Protein AF-A0A839N2R2-F1 (afdb_monomer_lite)

Structure (mmCIF, N/CA/C/O backbone):
data_AF-A0A839N2R2-F1
#
_entry.id   AF-A0A839N2R2-F1
#
loop_
_atom_site.group_PDB
_atom_site.id
_atom_site.type_symbol
_atom_site.label_atom_id
_atom_site.label_alt_id
_atom_site.label_comp_id
_atom_site.label_asym_id
_atom_site.label_entity_id
_atom_site.label_seq_id
_atom_site.pdbx_PDB_ins_code
_atom_site.Cartn_x
_atom_site.Cartn_y
_atom_site.Cartn_z
_atom_site.occupancy
_atom_site.B_iso_or_equiv
_atom_site.auth_seq_id
_atom_site.auth_comp_id
_atom_site.auth_asym_id
_atom_site.auth_atom_id
_atom_site.pdbx_PDB_model_num
ATOM 1 N N . MET A 1 1 ? 0.417 -12.398 -17.882 1.00 66.62 1 MET A N 1
ATOM 2 C CA . MET A 1 1 ? 0.982 -11.032 -17.921 1.00 66.62 1 MET A CA 1
ATOM 3 C C . MET A 1 1 ? 0.207 -10.236 -18.958 1.00 66.62 1 MET A C 1
ATOM 5 O O . MET A 1 1 ? -0.033 -10.782 -20.027 1.00 66.62 1 MET A O 1
ATOM 9 N N . LYS A 1 2 ? -0.237 -9.017 -18.638 1.00 75.62 2 LYS A N 1
ATOM 10 C CA . LYS A 1 2 ? -0.915 -8.111 -19.591 1.00 75.62 2 LYS A CA 1
ATOM 11 C C . LYS A 1 2 ? 0.072 -7.041 -20.055 1.00 75.62 2 LYS A C 1
ATOM 13 O O . LYS A 1 2 ? 0.890 -6.647 -19.238 1.00 75.62 2 LYS A O 1
ATOM 18 N N . THR A 1 3 ? 0.005 -6.576 -21.300 1.00 73.62 3 THR A N 1
ATOM 19 C CA . THR A 1 3 ? 0.867 -5.486 -21.795 1.00 73.62 3 THR A CA 1
ATOM 20 C C . THR A 1 3 ? 0.044 -4.217 -21.985 1.00 73.62 3 THR A C 1
ATOM 22 O O . THR A 1 3 ? -1.054 -4.288 -22.533 1.00 73.62 3 THR A O 1
ATOM 25 N N . GLU A 1 4 ? 0.566 -3.071 -21.553 1.00 83.38 4 GLU A N 1
ATOM 26 C CA . GLU A 1 4 ? -0.071 -1.757 -21.695 1.00 83.38 4 GLU A CA 1
ATOM 27 C C . GLU A 1 4 ? 0.866 -0.766 -22.400 1.00 83.38 4 GLU A C 1
ATOM 29 O O . GLU A 1 4 ? 2.086 -0.877 -22.306 1.00 83.38 4 GLU A O 1
ATOM 34 N N . SER A 1 5 ? 0.295 0.204 -23.120 1.00 73.19 5 SER A N 1
ATOM 35 C CA . SER A 1 5 ? 1.037 1.246 -23.850 1.00 73.19 5 SER A CA 1
ATOM 36 C C . SER A 1 5 ? 1.295 2.513 -23.028 1.00 73.19 5 SER A C 1
ATOM 38 O O . SER A 1 5 ? 2.016 3.400 -23.479 1.00 73.19 5 SER A O 1
ATOM 40 N N . THR A 1 6 ? 0.705 2.618 -21.836 1.00 78.75 6 THR A N 1
ATOM 41 C CA . THR A 1 6 ? 0.908 3.747 -20.923 1.00 78.75 6 THR A CA 1
ATOM 42 C C . THR A 1 6 ? 2.362 3.787 -20.467 1.00 78.75 6 THR A C 1
ATOM 44 O O . THR A 1 6 ? 2.867 2.802 -19.933 1.00 78.75 6 THR A O 1
ATOM 47 N N . GLN A 1 7 ? 3.027 4.925 -20.658 1.00 82.56 7 GLN A N 1
ATOM 48 C CA . GLN A 1 7 ? 4.372 5.138 -20.132 1.00 82.56 7 GLN A CA 1
ATOM 49 C C . GLN A 1 7 ? 4.318 5.447 -18.638 1.00 82.56 7 GLN A C 1
ATOM 51 O O . GLN A 1 7 ? 3.524 6.285 -18.206 1.00 82.56 7 GLN A O 1
ATOM 56 N N . ALA A 1 8 ? 5.189 4.794 -17.873 1.00 89.94 8 ALA A N 1
ATOM 57 C CA . ALA A 1 8 ? 5.389 5.086 -16.461 1.00 89.94 8 ALA A CA 1
ATOM 58 C C . ALA A 1 8 ? 6.744 5.742 -16.183 1.00 89.94 8 ALA A C 1
ATOM 60 O O . ALA A 1 8 ? 7.710 5.540 -16.916 1.00 89.94 8 ALA A O 1
ATOM 61 N N . MET A 1 9 ? 6.831 6.486 -15.084 1.00 90.38 9 MET A N 1
ATOM 62 C CA . MET A 1 9 ? 8.106 6.906 -14.505 1.00 90.38 9 MET A CA 1
ATOM 63 C C . MET A 1 9 ? 8.288 6.165 -13.184 1.00 90.38 9 MET A C 1
ATOM 65 O O . MET A 1 9 ? 7.401 6.184 -12.334 1.00 90.38 9 MET A O 1
ATOM 69 N N . CYS A 1 10 ? 9.423 5.497 -13.026 1.00 91.69 10 CYS A N 1
ATOM 70 C CA . CYS A 1 10 ? 9.710 4.631 -11.887 1.00 91.69 10 CYS A CA 1
ATOM 71 C C . CYS A 1 10 ? 11.047 5.037 -11.270 1.00 91.69 10 CYS A C 1
ATOM 73 O O . CYS A 1 10 ? 11.999 5.313 -11.998 1.00 91.69 10 CYS A O 1
ATOM 75 N N . GLY A 1 11 ? 11.153 5.027 -9.944 1.00 81.75 11 GLY A N 1
ATOM 76 C CA . GLY A 1 11 ? 12.434 5.327 -9.302 1.00 81.75 11 GLY A CA 1
ATOM 77 C C . GLY A 1 11 ? 12.403 5.370 -7.785 1.00 81.75 11 GLY A C 1
ATOM 78 O O . GLY A 1 11 ? 13.408 5.023 -7.168 1.00 81.75 11 GLY A O 1
ATOM 79 N N . ASP A 1 12 ? 11.257 5.712 -7.200 1.00 92.06 12 ASP A N 1
ATOM 80 C CA . ASP A 1 12 ? 11.103 5.782 -5.750 1.00 92.06 12 ASP A CA 1
ATOM 81 C C . ASP A 1 12 ? 10.780 4.413 -5.148 1.00 92.06 12 ASP A C 1
ATOM 83 O O . ASP A 1 12 ? 10.121 3.575 -5.774 1.00 92.06 12 ASP A O 1
ATOM 87 N N . GLY A 1 13 ? 11.240 4.196 -3.914 1.00 95.69 13 GLY A N 1
ATOM 88 C CA . GLY A 1 13 ? 10.941 2.996 -3.135 1.00 95.69 13 GLY A CA 1
ATOM 89 C C . GLY A 1 13 ? 9.440 2.806 -2.942 1.00 95.69 13 GLY A C 1
ATOM 90 O O . GLY A 1 13 ? 8.725 3.736 -2.571 1.00 95.69 13 GLY A O 1
ATOM 91 N N . SER A 1 14 ? 8.950 1.594 -3.199 1.00 96.50 14 SER A N 1
ATOM 92 C CA . SER A 1 14 ? 7.542 1.278 -2.980 1.00 96.50 14 SER A CA 1
ATOM 93 C C . SER A 1 14 ? 7.214 1.181 -1.483 1.00 96.50 14 SER A C 1
ATOM 95 O O . SER A 1 14 ? 7.912 0.470 -0.756 1.00 96.50 14 SER A O 1
ATOM 97 N N . PRO A 1 15 ? 6.105 1.786 -1.008 1.00 95.12 15 PRO A N 1
ATOM 98 C CA . PRO A 1 15 ? 5.674 1.651 0.385 1.00 95.12 15 PRO A CA 1
ATOM 99 C C . PRO A 1 15 ? 5.264 0.215 0.751 1.00 95.12 15 PRO A C 1
ATOM 101 O O . PRO A 1 15 ? 5.212 -0.122 1.932 1.00 95.12 15 PRO A O 1
ATOM 104 N N . VAL A 1 16 ? 4.986 -0.643 -0.241 1.00 96.88 16 VAL A N 1
ATOM 105 C CA . VAL A 1 16 ? 4.560 -2.039 -0.025 1.00 96.88 16 VAL A CA 1
ATOM 106 C C . VAL A 1 16 ? 5.695 -3.057 -0.140 1.00 96.88 16 VAL A C 1
ATOM 108 O O . VAL A 1 16 ? 5.458 -4.264 -0.034 1.00 96.88 16 VAL A O 1
ATOM 111 N N . ALA A 1 17 ? 6.921 -2.580 -0.363 1.00 97.12 17 ALA A N 1
ATOM 112 C CA . ALA A 1 17 ? 8.097 -3.410 -0.555 1.00 97.12 17 ALA A CA 1
ATOM 113 C C . ALA A 1 17 ? 8.640 -3.979 0.763 1.00 97.12 17 ALA A C 1
ATOM 115 O O . ALA A 1 17 ? 8.824 -3.249 1.739 1.00 97.12 17 ALA A O 1
ATOM 116 N N . VAL A 1 18 ? 8.968 -5.274 0.769 1.00 97.44 18 VAL A N 1
ATOM 117 C CA . VAL A 1 18 ? 9.792 -5.905 1.823 1.00 97.44 18 VAL A CA 1
ATOM 118 C C . VAL A 1 18 ? 11.245 -6.133 1.394 1.00 97.44 18 VAL A C 1
ATOM 120 O O . VAL A 1 18 ? 12.094 -6.414 2.246 1.00 97.44 18 VAL A O 1
ATOM 123 N N . ASP A 1 19 ? 11.532 -5.935 0.106 1.00 97.69 19 ASP A N 1
ATOM 124 C CA . ASP A 1 19 ? 12.848 -6.057 -0.525 1.00 97.69 19 ASP A CA 1
ATOM 125 C C . ASP A 1 19 ? 13.197 -4.784 -1.307 1.00 97.69 19 ASP A C 1
ATOM 127 O O . ASP A 1 19 ? 12.309 -4.081 -1.794 1.00 97.69 19 ASP A O 1
ATOM 131 N N . ASP A 1 20 ? 14.492 -4.504 -1.457 1.00 97.12 20 ASP A N 1
ATOM 132 C CA . ASP A 1 20 ? 14.971 -3.451 -2.357 1.00 97.12 20 ASP A CA 1
ATOM 133 C C . ASP A 1 20 ? 14.670 -3.807 -3.826 1.00 97.12 20 ASP A C 1
ATOM 135 O O . ASP A 1 20 ? 14.392 -4.955 -4.177 1.00 97.12 20 ASP A O 1
ATOM 139 N N . GLY A 1 21 ? 14.727 -2.818 -4.718 1.00 96.31 21 GLY A N 1
ATOM 140 C CA . GLY A 1 21 ? 14.485 -3.016 -6.151 1.00 96.31 21 GLY A CA 1
ATOM 141 C C . GLY A 1 21 ? 13.011 -2.944 -6.570 1.00 96.31 21 GLY A C 1
ATOM 142 O O . GLY A 1 21 ? 12.729 -2.973 -7.770 1.00 96.31 21 GLY A O 1
ATOM 143 N N . ILE A 1 22 ? 12.083 -2.796 -5.616 1.00 97.75 22 ILE A N 1
ATOM 144 C CA . ILE A 1 22 ? 10.641 -2.656 -5.863 1.00 97.75 22 ILE A CA 1
ATOM 145 C C . ILE A 1 22 ? 10.261 -1.172 -5.852 1.00 97.75 22 ILE A C 1
ATOM 147 O O . ILE A 1 22 ? 10.286 -0.514 -4.810 1.00 97.75 22 ILE A O 1
ATOM 151 N N . ALA A 1 23 ? 9.885 -0.645 -7.015 1.00 96.88 23 ALA A N 1
ATOM 152 C CA . ALA A 1 23 ? 9.520 0.754 -7.194 1.00 96.88 23 ALA A CA 1
ATOM 153 C C . ALA A 1 23 ? 8.008 0.984 -7.098 1.00 96.88 23 ALA A C 1
ATOM 155 O O . ALA A 1 23 ? 7.214 0.141 -7.519 1.00 96.88 23 ALA A O 1
ATOM 156 N N . ILE A 1 24 ? 7.615 2.160 -6.617 1.00 95.19 24 ILE A N 1
ATOM 157 C CA . ILE A 1 24 ? 6.326 2.758 -6.973 1.00 95.19 24 ILE A CA 1
ATOM 158 C C . ILE A 1 24 ? 6.507 3.540 -8.278 1.00 95.19 24 ILE A C 1
ATOM 160 O O . ILE A 1 24 ? 7.550 4.162 -8.495 1.00 95.19 24 ILE A O 1
ATOM 164 N N . CYS A 1 25 ? 5.516 3.492 -9.169 1.00 94.19 25 CYS A N 1
ATOM 165 C CA . CYS A 1 25 ? 5.589 4.194 -10.449 1.00 94.19 25 CYS A CA 1
ATOM 166 C C . CYS A 1 25 ? 4.439 5.185 -10.640 1.00 94.19 25 CYS A C 1
ATOM 168 O O . CYS A 1 25 ? 3.313 4.973 -10.186 1.00 94.19 25 CYS A O 1
ATOM 170 N N . SER A 1 26 ? 4.733 6.266 -11.358 1.00 91.06 26 SER A N 1
ATOM 171 C CA . SER A 1 26 ? 3.785 7.304 -11.750 1.00 91.06 26 SER A CA 1
ATOM 172 C C . SER A 1 26 ? 3.366 7.140 -13.226 1.00 91.06 26 SER A C 1
ATOM 174 O O . SER A 1 26 ? 4.067 6.458 -13.977 1.00 91.06 26 SER A O 1
ATOM 176 N N . PRO A 1 27 ? 2.237 7.733 -13.666 1.00 90.25 27 PRO A N 1
ATOM 177 C CA . PRO A 1 27 ? 1.303 8.536 -12.876 1.00 90.25 27 PRO A CA 1
ATOM 178 C C . PRO A 1 27 ? 0.518 7.678 -11.880 1.00 90.25 27 PRO A C 1
ATOM 180 O O . PRO A 1 27 ? 0.210 6.519 -12.148 1.00 90.25 27 PRO A O 1
ATOM 183 N N . SER A 1 28 ? 0.129 8.259 -10.744 1.00 87.62 28 SER A N 1
ATOM 184 C CA . SER A 1 28 ? -0.643 7.544 -9.718 1.00 87.62 28 SER A CA 1
ATOM 185 C C . SER A 1 28 ? -1.982 6.999 -10.232 1.00 87.62 28 SER A C 1
ATOM 187 O O . SER A 1 28 ? -2.454 5.971 -9.750 1.00 87.62 28 SER A O 1
ATOM 189 N N . ALA A 1 29 ? -2.552 7.628 -11.266 1.00 87.25 29 ALA A N 1
ATOM 190 C CA . ALA A 1 29 ? -3.744 7.157 -11.972 1.00 87.25 29 ALA A CA 1
ATOM 191 C C . ALA A 1 29 ? -3.561 5.786 -12.655 1.00 87.25 29 ALA A C 1
ATOM 193 O O . ALA A 1 29 ? -4.539 5.069 -12.841 1.00 87.25 29 ALA A O 1
ATOM 194 N N . ALA A 1 30 ? -2.327 5.395 -12.999 1.00 89.38 30 ALA A N 1
ATOM 195 C CA . ALA A 1 30 ? -2.024 4.063 -13.532 1.00 89.38 30 ALA A CA 1
ATOM 196 C C . ALA A 1 30 ? -1.997 2.978 -12.441 1.00 89.38 30 ALA A C 1
ATOM 198 O O . ALA A 1 30 ? -1.887 1.790 -12.764 1.00 89.38 30 ALA A O 1
ATOM 199 N N . TYR A 1 31 ? -2.090 3.390 -11.170 1.00 91.44 31 TYR A N 1
ATOM 200 C CA . TYR A 1 31 ? -2.183 2.539 -9.993 1.00 91.44 31 TYR A CA 1
ATOM 201 C C . TYR A 1 31 ? -1.091 1.460 -9.975 1.00 91.44 31 TYR A C 1
ATOM 203 O O . TYR A 1 31 ? -1.349 0.272 -10.156 1.00 91.44 31 TYR A O 1
ATOM 211 N N . LEU A 1 32 ? 0.163 1.894 -9.823 1.00 94.44 32 LEU A N 1
ATOM 212 C CA . LEU A 1 32 ? 1.361 1.055 -9.924 1.00 94.44 32 LEU A CA 1
ATOM 213 C C . LEU A 1 32 ? 2.138 1.038 -8.592 1.00 94.44 32 LEU A C 1
ATOM 215 O O . LEU A 1 32 ? 3.226 1.609 -8.510 1.00 94.44 32 LEU A O 1
ATOM 219 N N . PRO A 1 33 ? 1.579 0.426 -7.529 1.00 95.56 33 PRO A N 1
ATOM 220 C CA . PRO A 1 33 ? 2.166 0.474 -6.191 1.00 95.56 33 PRO A CA 1
ATOM 221 C C . PRO A 1 33 ? 3.468 -0.318 -6.068 1.00 95.56 33 PRO A C 1
ATOM 223 O O . PRO A 1 33 ? 4.290 0.037 -5.232 1.00 95.56 33 PRO A O 1
ATOM 226 N N . ALA A 1 34 ? 3.655 -1.382 -6.854 1.00 96.81 34 ALA A N 1
ATOM 227 C CA . ALA A 1 34 ? 4.830 -2.245 -6.787 1.00 96.81 34 ALA A CA 1
ATOM 228 C C . ALA A 1 34 ? 5.266 -2.694 -8.181 1.00 96.81 34 ALA A C 1
ATOM 230 O O . ALA A 1 34 ? 4.510 -3.370 -8.883 1.00 96.81 34 ALA A O 1
ATOM 231 N N . CYS A 1 35 ? 6.489 -2.339 -8.565 1.00 96.81 35 CYS A N 1
ATOM 232 C CA . CYS A 1 35 ? 7.035 -2.592 -9.886 1.00 96.81 35 CYS A CA 1
ATOM 233 C C . CYS A 1 35 ? 8.500 -3.025 -9.843 1.00 96.81 35 CYS A C 1
ATOM 235 O O . CYS A 1 35 ? 9.299 -2.486 -9.082 1.00 96.81 35 CYS A O 1
ATOM 237 N N . TRP A 1 36 ? 8.865 -3.935 -10.740 1.00 96.69 36 TRP A N 1
ATOM 238 C CA . TRP A 1 36 ? 10.228 -4.404 -10.956 1.00 96.69 36 TRP A CA 1
ATOM 239 C C . TRP A 1 36 ? 10.723 -3.976 -12.328 1.00 96.69 36 TRP A C 1
ATOM 241 O O . TRP A 1 36 ? 9.973 -4.013 -13.312 1.00 96.69 36 TRP A O 1
ATOM 251 N N . LYS A 1 37 ? 12.011 -3.638 -12.407 1.00 95.88 37 LYS A N 1
ATOM 252 C CA . LYS A 1 37 ? 12.679 -3.400 -13.684 1.00 95.88 37 LYS A CA 1
ATOM 253 C C . LYS A 1 37 ? 12.677 -4.690 -14.496 1.00 95.88 37 LYS A C 1
ATOM 255 O O . LYS A 1 37 ? 12.970 -5.760 -13.968 1.00 95.88 37 LYS A O 1
ATOM 260 N N . SER A 1 38 ? 12.389 -4.587 -15.785 1.00 94.12 38 SER A N 1
ATOM 261 C CA . SER A 1 38 ? 12.490 -5.692 -16.734 1.00 94.12 38 SER A CA 1
ATOM 262 C C . SER A 1 38 ? 13.382 -5.311 -17.919 1.00 94.12 38 SER A C 1
ATOM 264 O O . SER A 1 38 ? 14.083 -4.296 -17.890 1.00 94.12 38 SER A O 1
ATOM 266 N N . THR A 1 39 ? 13.401 -6.153 -18.950 1.00 92.38 39 THR A N 1
ATOM 267 C CA . THR A 1 39 ? 14.156 -5.903 -20.182 1.00 92.38 39 THR A CA 1
ATOM 268 C C . THR A 1 39 ? 13.494 -4.813 -21.025 1.00 92.38 39 THR A C 1
ATOM 270 O O . THR A 1 39 ? 12.333 -4.457 -20.808 1.00 92.38 39 THR A O 1
ATOM 273 N N . ASP A 1 40 ? 14.237 -4.278 -21.995 1.00 90.12 40 ASP A N 1
ATOM 274 C CA . ASP A 1 40 ? 13.704 -3.429 -23.072 1.00 90.12 40 ASP A CA 1
ATOM 275 C C . ASP A 1 40 ? 12.958 -2.176 -22.586 1.00 90.12 40 ASP A C 1
ATOM 277 O O . ASP A 1 40 ? 11.932 -1.786 -23.140 1.00 90.12 40 ASP A O 1
ATOM 281 N N . SER A 1 41 ? 13.462 -1.554 -21.514 1.00 91.75 41 SER A N 1
ATOM 282 C CA . SER A 1 41 ? 12.842 -0.383 -20.873 1.00 91.75 41 SER A CA 1
ATOM 283 C C . SER A 1 41 ? 11.385 -0.624 -20.460 1.00 91.75 41 SER A C 1
ATOM 285 O O . SER A 1 41 ? 10.538 0.267 -20.546 1.00 91.75 41 SER A O 1
ATOM 287 N N . THR A 1 42 ? 11.081 -1.841 -20.001 1.00 95.25 42 THR A N 1
ATOM 288 C CA . THR A 1 42 ? 9.770 -2.191 -19.445 1.00 95.25 42 THR A CA 1
ATOM 289 C C . THR A 1 42 ? 9.830 -2.444 -17.943 1.00 95.25 42 THR A C 1
ATOM 291 O O . THR A 1 42 ? 10.870 -2.795 -17.385 1.00 95.25 42 THR A O 1
ATOM 294 N N . ALA A 1 43 ? 8.694 -2.249 -17.285 1.00 95.69 43 ALA A N 1
ATOM 295 C CA . ALA A 1 43 ? 8.457 -2.580 -15.891 1.00 95.69 43 ALA A CA 1
ATOM 296 C C . ALA A 1 43 ? 7.429 -3.709 -15.804 1.00 95.69 43 ALA A C 1
ATOM 298 O O . ALA A 1 43 ? 6.493 -3.758 -16.605 1.00 95.69 43 ALA A O 1
ATOM 299 N N . LEU A 1 44 ? 7.580 -4.595 -14.824 1.00 96.00 44 LEU A N 1
ATOM 300 C CA . LEU A 1 44 ? 6.538 -5.532 -14.411 1.00 96.00 44 LEU A CA 1
ATOM 301 C C . LEU A 1 44 ? 5.903 -4.991 -13.142 1.00 96.00 44 LEU A C 1
ATOM 303 O O . LEU A 1 44 ? 6.613 -4.798 -12.169 1.00 96.00 44 LEU A O 1
ATOM 307 N N . CYS A 1 45 ? 4.599 -4.760 -13.131 1.00 95.75 45 CYS A N 1
ATOM 308 C CA . CYS A 1 45 ? 3.914 -4.133 -12.011 1.00 95.75 45 CYS A CA 1
ATOM 309 C C . CYS A 1 45 ? 2.787 -5.009 -11.476 1.00 95.75 45 CYS A C 1
ATOM 311 O O . CYS A 1 45 ? 1.937 -5.491 -12.232 1.00 95.75 45 CYS A O 1
ATOM 313 N N . LEU A 1 46 ? 2.771 -5.181 -10.158 1.00 95.88 46 LEU A N 1
ATOM 314 C CA . LEU A 1 46 ? 1.693 -5.809 -9.415 1.00 95.88 46 LEU A CA 1
ATOM 315 C C . LEU A 1 46 ? 0.766 -4.716 -8.885 1.00 95.88 46 LEU A C 1
ATOM 317 O O . LEU A 1 46 ? 1.161 -3.894 -8.061 1.00 95.88 46 LEU A O 1
ATOM 321 N N . ARG A 1 47 ? -0.484 -4.718 -9.354 1.00 93.75 47 ARG A N 1
ATOM 322 C CA . ARG A 1 47 ? -1.510 -3.776 -8.880 1.00 93.75 47 ARG A CA 1
ATOM 323 C C . ARG A 1 47 ? -2.284 -4.316 -7.684 1.00 93.75 47 ARG A C 1
ATOM 325 O O . ARG A 1 47 ? -2.645 -3.563 -6.793 1.00 93.75 47 ARG A O 1
ATOM 332 N N . ASN A 1 48 ? -2.544 -5.619 -7.673 1.00 93.19 48 ASN A N 1
ATOM 333 C CA . ASN A 1 48 ? -3.370 -6.279 -6.672 1.00 93.19 48 ASN A CA 1
ATOM 334 C C . ASN A 1 48 ? -2.744 -7.629 -6.299 1.00 93.19 48 ASN A C 1
ATOM 336 O O . ASN A 1 48 ? -2.533 -8.484 -7.163 1.00 93.19 48 ASN A O 1
ATOM 340 N N . ALA A 1 49 ? -2.463 -7.826 -5.014 1.00 91.94 49 ALA A N 1
ATOM 341 C CA . ALA A 1 49 ? -1.878 -9.049 -4.482 1.00 91.94 49 ALA A CA 1
ATOM 342 C C . ALA A 1 49 ? -2.817 -10.264 -4.576 1.00 91.94 49 ALA A C 1
ATOM 344 O O . ALA A 1 49 ? -2.339 -11.398 -4.622 1.00 91.94 49 ALA A O 1
ATOM 345 N N . THR A 1 50 ? -4.140 -10.062 -4.625 1.00 87.75 50 THR A N 1
ATOM 346 C CA . THR A 1 50 ? -5.099 -11.178 -4.690 1.00 87.75 50 THR A CA 1
ATOM 347 C C . THR A 1 50 ? -5.211 -11.776 -6.082 1.00 87.75 50 THR A C 1
ATOM 349 O O . THR A 1 50 ? -5.409 -12.981 -6.215 1.00 87.75 50 THR A O 1
ATOM 352 N N . ASP A 1 51 ? -5.044 -10.950 -7.113 1.00 87.56 51 ASP A N 1
ATOM 353 C CA . ASP A 1 51 ? -5.260 -11.363 -8.501 1.00 87.56 51 ASP A CA 1
ATOM 354 C C . ASP A 1 51 ? -4.032 -12.077 -9.074 1.00 87.56 51 ASP A C 1
ATOM 356 O O . ASP A 1 51 ? -4.146 -12.830 -10.038 1.00 87.56 51 ASP A O 1
ATOM 360 N N . LYS A 1 52 ? -2.852 -11.859 -8.472 1.00 82.12 52 LYS A N 1
ATOM 361 C CA . LYS A 1 52 ? -1.564 -12.455 -8.877 1.00 82.12 52 LYS A CA 1
ATOM 362 C C . LYS A 1 52 ? -1.241 -12.245 -10.364 1.00 82.12 52 LYS A C 1
ATOM 364 O O . LYS A 1 52 ? -0.630 -13.094 -11.012 1.00 82.12 52 LYS A O 1
ATOM 369 N N . VAL A 1 53 ? -1.637 -11.095 -10.911 1.00 91.81 53 VAL A N 1
ATOM 370 C CA . VAL A 1 53 ? -1.356 -10.702 -12.297 1.00 91.81 53 VAL A CA 1
ATOM 371 C C . VAL A 1 53 ? -0.359 -9.553 -12.321 1.00 91.81 53 VAL A C 1
ATOM 373 O O . VAL A 1 53 ? -0.595 -8.502 -11.731 1.00 91.81 53 VAL A O 1
ATOM 376 N N . LEU A 1 54 ? 0.719 -9.741 -13.084 1.00 93.81 54 LEU A N 1
ATOM 377 C CA . LEU A 1 54 ? 1.635 -8.668 -13.456 1.00 93.81 54 LEU A CA 1
ATOM 378 C C . LEU A 1 54 ? 1.207 -8.011 -14.769 1.00 93.81 54 LEU A C 1
ATOM 380 O O . LEU A 1 54 ? 0.851 -8.689 -15.747 1.00 93.81 54 LEU A O 1
ATOM 384 N N . VAL A 1 55 ? 1.297 -6.687 -14.788 1.00 94.50 55 VAL A N 1
ATOM 385 C CA . VAL A 1 55 ? 1.187 -5.856 -15.985 1.00 94.50 55 VAL A CA 1
ATOM 386 C C . VAL A 1 55 ? 2.590 -5.464 -16.425 1.00 94.50 55 VAL A C 1
ATOM 388 O O . VAL A 1 55 ? 3.392 -5.026 -15.610 1.00 94.50 55 VAL A O 1
ATOM 391 N N . ARG A 1 56 ? 2.892 -5.635 -17.707 1.00 95.44 56 ARG A N 1
ATOM 392 C CA . ARG A 1 56 ? 4.094 -5.128 -18.352 1.00 95.44 56 ARG A CA 1
ATOM 393 C C . ARG A 1 56 ? 3.769 -3.808 -19.032 1.00 95.44 56 ARG A C 1
ATOM 395 O O . ARG A 1 56 ? 2.815 -3.737 -19.802 1.00 95.44 56 ARG A O 1
ATOM 402 N N . LEU A 1 57 ? 4.581 -2.793 -18.794 1.00 94.56 57 LEU A N 1
ATOM 403 C CA . LEU A 1 57 ? 4.430 -1.494 -19.438 1.00 94.56 57 LEU A CA 1
ATOM 404 C C . LEU A 1 57 ? 5.794 -0.866 -19.727 1.00 94.56 57 LEU A C 1
ATOM 406 O O . LEU A 1 57 ? 6.754 -1.167 -19.013 1.00 94.56 57 LEU A O 1
ATOM 410 N N . PRO A 1 58 ? 5.910 -0.019 -20.760 1.00 94.62 58 PRO A N 1
ATOM 411 C CA . PRO A 1 58 ? 7.113 0.768 -20.970 1.00 94.62 58 PRO A CA 1
ATOM 412 C C . PRO A 1 58 ? 7.286 1.785 -19.836 1.00 94.62 58 PRO A C 1
ATOM 414 O O . PRO A 1 58 ? 6.312 2.367 -19.352 1.00 94.62 58 PRO A O 1
ATOM 417 N N . TYR A 1 59 ? 8.530 2.039 -19.442 1.00 93.75 59 TYR A N 1
ATOM 418 C CA . TYR A 1 59 ? 8.870 3.166 -18.579 1.00 93.75 59 TYR A CA 1
ATOM 419 C C . TYR A 1 59 ? 9.821 4.124 -19.302 1.00 93.75 59 TYR A C 1
ATOM 421 O O . TYR A 1 59 ? 10.534 3.742 -20.231 1.00 93.75 59 TYR A O 1
ATOM 429 N N . THR A 1 60 ? 9.822 5.385 -18.886 1.00 90.81 60 THR A N 1
ATOM 430 C CA . THR A 1 60 ? 10.737 6.414 -19.388 1.00 90.81 60 THR A CA 1
ATOM 431 C C . THR A 1 60 ? 11.641 6.929 -18.274 1.00 90.81 60 THR A C 1
ATOM 433 O O . THR A 1 60 ? 11.356 6.773 -17.086 1.00 90.81 60 THR A O 1
ATOM 436 N N . GLY A 1 61 ? 12.762 7.539 -18.662 1.00 86.94 61 GLY A N 1
ATOM 437 C CA . GLY A 1 61 ? 13.762 8.031 -17.717 1.00 86.94 61 GLY A CA 1
ATOM 438 C C . GLY A 1 61 ? 14.662 6.930 -17.152 1.00 86.94 61 GLY A C 1
ATOM 439 O O . GLY A 1 61 ? 14.714 5.807 -17.658 1.00 86.94 61 GLY A O 1
ATOM 440 N N . ALA A 1 62 ? 15.430 7.278 -16.123 1.00 86.69 62 ALA A N 1
ATOM 441 C CA . ALA A 1 62 ? 16.293 6.331 -15.431 1.00 86.69 62 ALA A CA 1
ATOM 442 C C . ALA A 1 62 ? 15.475 5.492 -14.442 1.00 86.69 62 ALA A C 1
ATOM 444 O O . ALA A 1 62 ? 14.652 6.029 -13.707 1.00 86.69 62 ALA A O 1
ATOM 445 N N . TRP A 1 63 ? 15.749 4.187 -14.386 1.00 90.94 63 TRP A N 1
ATOM 446 C CA . TRP A 1 63 ? 15.281 3.365 -13.274 1.00 90.94 63 TRP A CA 1
ATOM 447 C C . TRP A 1 63 ? 16.161 3.679 -12.064 1.00 90.94 63 TRP A C 1
ATOM 449 O O . TRP A 1 63 ? 17.369 3.440 -12.127 1.00 90.94 63 TRP A O 1
ATOM 459 N N . GLY A 1 64 ? 15.571 4.249 -11.012 1.00 87.38 64 GLY A N 1
ATOM 460 C CA . GLY A 1 64 ? 16.272 4.555 -9.762 1.00 87.38 64 GLY A CA 1
ATOM 461 C C . GLY A 1 64 ? 16.825 3.309 -9.054 1.00 87.38 64 GLY A C 1
ATOM 462 O O . GLY A 1 64 ? 16.766 2.196 -9.572 1.00 87.38 64 GLY A O 1
ATOM 463 N N . ASN A 1 65 ? 17.340 3.480 -7.838 1.00 93.06 65 ASN A N 1
ATOM 464 C CA . ASN A 1 65 ? 17.713 2.363 -6.965 1.00 93.06 65 ASN A CA 1
ATOM 465 C C . ASN A 1 65 ? 16.750 2.308 -5.767 1.00 93.06 65 ASN A C 1
ATOM 467 O O . ASN A 1 65 ? 17.123 2.745 -4.678 1.00 93.06 65 ASN A O 1
ATOM 471 N N . PRO A 1 66 ? 15.492 1.875 -5.973 1.00 96.31 66 PRO A N 1
ATOM 472 C CA . PRO A 1 66 ? 14.463 1.931 -4.942 1.00 96.31 66 PRO A CA 1
ATOM 473 C C . PRO A 1 66 ? 14.850 1.050 -3.753 1.00 96.31 66 PRO A C 1
ATOM 475 O O . PRO A 1 66 ? 15.116 -0.141 -3.916 1.00 96.31 66 PRO A O 1
ATOM 478 N N . THR A 1 67 ? 14.860 1.633 -2.558 1.00 97.62 67 THR A N 1
ATOM 479 C CA . THR A 1 67 ? 15.076 0.907 -1.303 1.00 97.62 67 THR A CA 1
ATOM 480 C C . THR A 1 67 ? 13.752 0.654 -0.606 1.00 97.62 67 THR A C 1
ATOM 482 O O . THR A 1 67 ? 12.828 1.467 -0.699 1.00 97.62 67 THR A O 1
ATOM 485 N N . LYS A 1 68 ? 13.662 -0.444 0.137 1.00 96.88 68 LYS A N 1
ATOM 486 C CA . LYS A 1 68 ? 12.483 -0.722 0.957 1.00 96.88 68 LYS A CA 1
ATOM 487 C C . LYS A 1 68 ? 12.329 0.292 2.101 1.00 96.88 68 LYS A C 1
ATOM 489 O O . LYS A 1 68 ? 13.333 0.793 2.618 1.00 96.88 68 LYS A O 1
ATOM 494 N N . PRO A 1 69 ? 11.093 0.583 2.538 1.00 94.94 69 PRO A N 1
ATOM 495 C CA . PRO A 1 69 ? 10.859 1.400 3.720 1.00 94.94 69 PRO A CA 1
ATOM 496 C C . PRO A 1 69 ? 11.250 0.654 5.005 1.00 94.94 69 PRO A C 1
ATOM 498 O O . PRO A 1 69 ? 11.337 -0.574 5.041 1.00 94.94 69 PRO A O 1
ATOM 501 N N . SER A 1 70 ? 11.442 1.402 6.096 1.00 93.62 70 SER A N 1
ATOM 502 C CA . SER A 1 70 ? 11.645 0.829 7.436 1.00 93.62 70 SER A CA 1
ATOM 503 C C . SER A 1 70 ? 10.390 0.138 7.981 1.00 93.62 70 SER A C 1
ATOM 505 O O . SER A 1 70 ? 10.497 -0.808 8.760 1.00 93.62 70 SER A O 1
ATOM 507 N N . VAL A 1 71 ? 9.208 0.599 7.563 1.00 92.44 71 VAL A N 1
ATOM 508 C CA . VAL A 1 71 ? 7.905 0.006 7.872 1.00 92.44 71 VAL A CA 1
ATOM 509 C C . VAL A 1 71 ? 7.143 -0.179 6.568 1.00 92.44 71 VAL A C 1
ATOM 511 O O . VAL A 1 71 ? 6.888 0.787 5.854 1.00 92.44 71 VAL A O 1
ATOM 514 N N . THR A 1 72 ? 6.782 -1.422 6.259 1.00 94.81 72 THR A N 1
ATOM 515 C CA . THR A 1 72 ? 6.062 -1.766 5.030 1.00 94.81 72 THR A CA 1
ATOM 516 C C . THR A 1 72 ? 4.548 -1.694 5.232 1.00 94.81 72 THR A C 1
ATOM 518 O O . THR A 1 72 ? 3.994 -2.282 6.173 1.00 94.81 72 THR A O 1
ATOM 521 N N . SER A 1 73 ? 3.865 -1.035 4.299 1.00 96.12 73 SER A N 1
ATOM 522 C CA . SER A 1 73 ? 2.405 -1.009 4.218 1.00 96.12 73 SER A CA 1
ATOM 523 C C . SER A 1 73 ? 1.862 -2.200 3.418 1.00 96.12 73 SER A C 1
ATOM 525 O O . SER A 1 73 ? 2.488 -2.637 2.452 1.00 96.12 73 SER A O 1
ATOM 527 N N . PRO A 1 74 ? 0.687 -2.755 3.759 1.00 97.12 74 PRO A N 1
ATOM 528 C CA . PRO A 1 74 ? 0.071 -3.798 2.947 1.00 97.12 74 PRO A CA 1
ATOM 52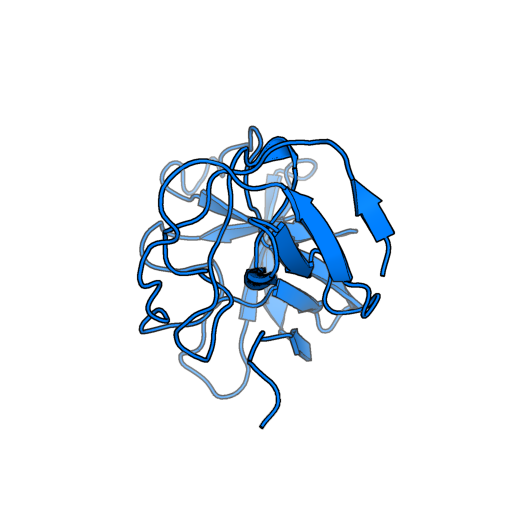9 C C . PRO A 1 74 ? -0.384 -3.269 1.583 1.00 97.12 74 PRO A C 1
ATOM 531 O O . PRO A 1 74 ? -1.073 -2.256 1.511 1.00 97.12 74 PRO A O 1
ATOM 534 N N . LEU A 1 75 ? -0.075 -3.997 0.504 1.00 97.50 75 LEU A N 1
ATOM 535 C CA . LEU A 1 75 ? -0.655 -3.738 -0.820 1.00 97.50 75 LEU A CA 1
ATOM 536 C C . LEU A 1 75 ? -2.162 -4.011 -0.813 1.00 97.50 75 LEU A C 1
ATOM 538 O O . LEU A 1 75 ? -2.961 -3.213 -1.302 1.00 97.50 75 LEU A O 1
ATOM 542 N N . ASN A 1 76 ? -2.539 -5.136 -0.210 1.00 97.31 76 ASN A N 1
ATOM 543 C CA . ASN A 1 76 ? -3.916 -5.491 0.082 1.00 97.31 76 ASN A CA 1
ATOM 544 C C . ASN A 1 76 ? -4.034 -5.902 1.542 1.00 97.31 76 ASN A C 1
ATOM 546 O O . ASN A 1 76 ? -3.091 -6.424 2.144 1.00 97.31 76 ASN A O 1
ATOM 550 N N . MET A 1 77 ? -5.233 -5.754 2.081 1.00 96.94 77 MET A N 1
ATOM 551 C CA . MET A 1 77 ? -5.570 -6.183 3.424 1.00 96.94 77 MET A CA 1
ATOM 552 C C . MET A 1 77 ? -6.957 -6.814 3.440 1.00 96.94 77 MET A C 1
ATOM 554 O O . MET A 1 77 ? -7.825 -6.445 2.650 1.00 96.94 77 MET A O 1
ATOM 558 N N . ARG A 1 78 ? -7.173 -7.762 4.348 1.00 97.44 78 ARG A N 1
ATOM 559 C CA . ARG A 1 78 ? -8.508 -8.226 4.718 1.00 97.44 78 ARG A CA 1
ATOM 560 C C . ARG A 1 78 ? -8.712 -7.999 6.205 1.00 97.44 78 ARG A C 1
ATOM 562 O O . ARG A 1 78 ? -7.898 -8.458 7.007 1.00 97.44 78 ARG A O 1
ATOM 569 N N . LEU A 1 79 ? -9.793 -7.318 6.546 1.00 97.69 79 LEU A N 1
ATOM 570 C CA . LEU A 1 79 ? -10.195 -7.056 7.919 1.00 97.69 79 LEU A CA 1
ATOM 571 C C . LEU A 1 79 ? -10.954 -8.260 8.497 1.00 97.69 79 LEU A C 1
ATOM 573 O O . LEU A 1 79 ? -11.347 -9.175 7.766 1.00 97.69 79 LEU A O 1
ATOM 577 N N . ALA A 1 80 ? -11.109 -8.309 9.818 1.00 97.25 80 ALA A N 1
ATOM 578 C CA . ALA A 1 80 ? -11.730 -9.436 10.520 1.00 97.25 80 ALA A CA 1
ATOM 579 C C . ALA A 1 80 ? -13.217 -9.640 10.177 1.00 97.25 80 ALA A C 1
ATOM 581 O O . ALA A 1 80 ? -13.692 -10.775 10.178 1.00 97.25 80 ALA A O 1
ATOM 582 N N . ASP A 1 81 ? -13.926 -8.574 9.809 1.00 95.12 81 ASP A N 1
ATOM 583 C CA . ASP A 1 81 ? -15.294 -8.596 9.262 1.00 95.12 81 ASP A CA 1
ATOM 584 C C . ASP A 1 81 ? -15.360 -9.018 7.774 1.00 95.12 81 ASP A C 1
ATOM 586 O O . ASP A 1 81 ? -16.432 -9.122 7.163 1.00 95.12 81 ASP A O 1
ATOM 590 N N . GLY A 1 82 ? -14.201 -9.290 7.171 1.00 96.00 82 GLY A N 1
ATOM 591 C CA . GLY A 1 82 ? -14.052 -9.695 5.784 1.00 96.00 82 GLY A CA 1
ATOM 592 C C . GLY A 1 82 ? -14.040 -8.548 4.775 1.00 96.00 82 GLY A C 1
ATOM 593 O O . GLY A 1 82 ? -14.037 -8.848 3.576 1.00 96.00 82 GLY A O 1
ATOM 594 N N . ASP A 1 83 ? -14.036 -7.279 5.201 1.00 97.19 83 ASP A N 1
ATOM 595 C CA . ASP A 1 83 ? -13.793 -6.158 4.290 1.00 97.19 83 ASP A CA 1
ATOM 596 C C . ASP A 1 83 ? -12.391 -6.266 3.670 1.00 97.19 83 ASP A C 1
ATOM 598 O O . ASP A 1 83 ? -11.444 -6.784 4.273 1.00 97.19 83 ASP A O 1
ATOM 602 N N . ARG A 1 84 ? -12.272 -5.847 2.413 1.00 97.00 84 ARG A N 1
ATOM 603 C CA . ARG A 1 84 ? -11.044 -5.921 1.626 1.00 97.00 84 ARG A CA 1
ATOM 604 C C . ARG A 1 84 ? -10.578 -4.514 1.350 1.00 97.00 84 ARG A C 1
ATOM 606 O O . ARG A 1 84 ? -11.322 -3.742 0.757 1.00 97.00 84 ARG A O 1
ATOM 613 N N . CYS A 1 85 ? -9.340 -4.235 1.720 1.00 97.25 85 CYS A N 1
ATOM 614 C CA . CYS A 1 85 ? -8.722 -2.943 1.511 1.00 97.25 85 CYS A CA 1
ATOM 615 C C . CYS A 1 85 ? -7.540 -3.047 0.551 1.00 97.25 85 CYS A C 1
ATOM 617 O O . CYS A 1 85 ? -6.881 -4.090 0.461 1.00 97.25 85 CYS A O 1
ATOM 619 N N . GLN A 1 86 ? -7.252 -1.959 -0.149 1.00 96.19 86 GLN A N 1
ATOM 620 C CA . GLN A 1 86 ? -6.134 -1.849 -1.075 1.00 96.19 86 GLN A CA 1
ATOM 621 C C . GLN A 1 86 ? -5.429 -0.509 -0.890 1.00 96.19 86 GLN A C 1
ATOM 623 O O . GLN A 1 86 ? -6.096 0.511 -0.719 1.00 96.19 86 GLN A O 1
ATOM 628 N N . ILE A 1 87 ? -4.095 -0.505 -0.923 1.00 95.88 87 ILE A N 1
ATOM 629 C CA . ILE A 1 87 ? -3.305 0.707 -0.683 1.00 95.88 87 ILE A CA 1
ATOM 630 C C . ILE A 1 87 ? -3.709 1.850 -1.615 1.00 95.88 87 ILE A C 1
ATOM 632 O O . ILE A 1 87 ? -4.019 1.671 -2.793 1.00 95.88 87 ILE A O 1
ATOM 636 N N . ARG A 1 88 ? -3.663 3.069 -1.108 1.00 91.88 88 ARG A N 1
ATOM 637 C CA . ARG A 1 88 ? -3.846 4.265 -1.910 1.00 91.88 88 ARG A CA 1
ATOM 638 C C . ARG A 1 88 ? -2.544 4.619 -2.630 1.00 91.88 88 ARG A C 1
ATOM 640 O O . ARG A 1 88 ? -1.514 4.830 -2.004 1.00 91.88 88 ARG A O 1
ATOM 647 N N . VAL A 1 89 ? -2.618 4.761 -3.952 1.00 85.25 89 VAL A N 1
ATOM 648 C CA . VAL A 1 89 ? -1.501 5.253 -4.788 1.00 85.25 89 VAL A CA 1
ATOM 649 C C . VAL A 1 89 ? -1.741 6.693 -5.262 1.00 85.25 89 VAL A C 1
ATOM 651 O O . VAL A 1 89 ? -0.804 7.397 -5.623 1.00 85.25 89 VAL A O 1
ATOM 654 N N . GLY A 1 90 ? -2.991 7.166 -5.239 1.00 85.31 90 GLY A N 1
ATOM 655 C CA . GLY A 1 90 ? -3.360 8.520 -5.648 1.00 85.31 90 GLY A CA 1
ATOM 656 C C . GLY A 1 90 ? -4.840 8.833 -5.436 1.00 85.31 90 GLY A C 1
ATOM 657 O O . GLY A 1 90 ? -5.507 8.209 -4.609 1.00 85.31 90 GLY A O 1
ATOM 658 N N . GLY A 1 91 ? -5.341 9.807 -6.200 1.00 82.38 91 GLY A N 1
ATOM 659 C CA . GLY A 1 91 ? -6.724 10.286 -6.133 1.00 82.38 91 GLY A CA 1
ATOM 660 C C . GLY A 1 91 ? -6.964 11.346 -5.053 1.00 82.38 91 GLY A C 1
ATOM 661 O O . GLY A 1 91 ? -6.1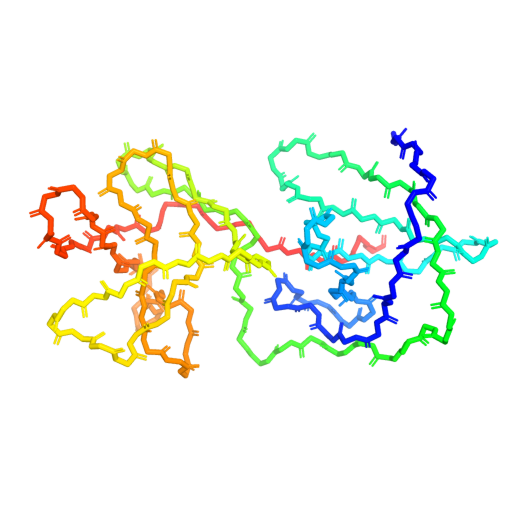71 11.501 -4.116 1.00 82.38 91 GLY A O 1
ATOM 662 N N . ALA A 1 92 ? -8.075 12.069 -5.201 1.00 84.38 92 ALA A N 1
ATOM 663 C CA . ALA A 1 92 ? -8.602 12.978 -4.186 1.00 84.38 92 ALA A CA 1
ATOM 664 C C . ALA A 1 92 ? -9.370 12.179 -3.128 1.00 84.38 92 ALA A C 1
ATOM 666 O O . ALA A 1 92 ? -10.080 11.236 -3.469 1.00 84.38 92 ALA A O 1
ATOM 667 N N . TRP A 1 93 ? -9.173 12.533 -1.863 1.00 89.56 93 TRP A N 1
ATOM 668 C CA . TRP A 1 93 ? -9.727 11.842 -0.702 1.00 89.56 93 TRP A CA 1
ATOM 669 C C . TRP A 1 93 ? -10.293 12.877 0.261 1.00 89.56 93 TRP A C 1
ATOM 671 O O . TRP A 1 93 ? -9.792 14.006 0.294 1.00 89.56 93 TRP A O 1
ATOM 681 N N . GLY A 1 94 ? -11.331 12.502 1.008 1.00 88.44 94 GLY A N 1
ATOM 682 C CA . GLY A 1 94 ? -11.900 13.358 2.034 1.00 88.44 94 GLY A CA 1
ATOM 683 C C . GLY A 1 94 ? -10.966 13.554 3.224 1.00 88.44 94 GLY A C 1
ATOM 684 O O . GLY A 1 94 ? -9.847 13.037 3.284 1.00 88.44 94 GLY A O 1
ATOM 685 N N . THR A 1 95 ? -11.449 14.332 4.182 1.00 91.69 95 THR A N 1
ATOM 686 C CA . THR A 1 95 ? -10.799 14.552 5.472 1.00 91.69 95 THR A CA 1
ATOM 687 C C . THR A 1 95 ? -11.646 13.939 6.576 1.00 91.69 95 THR A C 1
ATOM 689 O O . THR A 1 95 ? -12.866 13.829 6.453 1.00 91.69 95 THR A O 1
ATOM 692 N N . VAL A 1 96 ? -11.002 13.565 7.679 1.00 96.12 96 VAL A N 1
ATOM 693 C CA . VAL A 1 96 ? -11.698 13.187 8.910 1.00 96.12 96 VAL A CA 1
ATOM 694 C C . VAL A 1 96 ? -11.925 14.474 9.711 1.00 96.12 96 VAL A C 1
ATOM 696 O O . VAL A 1 96 ? -10.944 15.073 10.139 1.00 96.12 96 VAL A O 1
ATOM 699 N N . PRO A 1 97 ? -13.164 14.952 9.937 1.00 94.69 97 PRO A N 1
ATOM 700 C CA . PRO A 1 97 ? -13.393 16.243 10.597 1.00 94.69 97 PRO A CA 1
ATOM 701 C C . PRO A 1 97 ? -12.785 16.343 12.002 1.00 94.69 97 PRO A C 1
ATOM 703 O O . PRO A 1 97 ? -12.288 17.396 12.387 1.00 94.69 97 PRO A O 1
ATOM 706 N N . GLU A 1 98 ? -12.802 15.237 12.747 1.00 94.56 98 GLU A N 1
ATOM 707 C CA . GLU A 1 98 ? -12.218 15.131 14.092 1.00 94.56 98 GLU A CA 1
ATO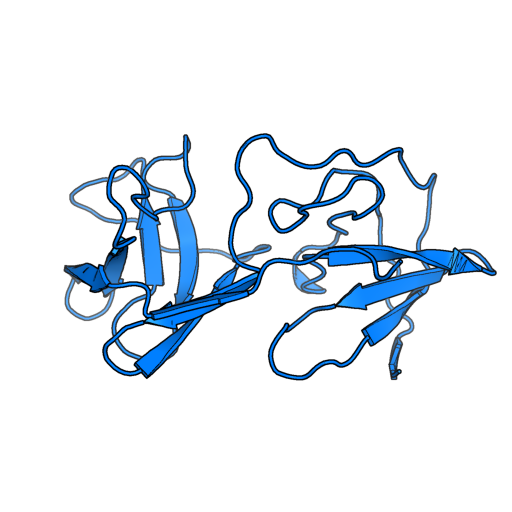M 708 C C . GLU A 1 98 ? -10.676 15.110 14.066 1.00 94.56 98 GLU A C 1
ATOM 710 O O . GLU A 1 98 ? -10.039 15.428 15.067 1.00 94.56 98 GLU A O 1
ATOM 715 N N . HIS A 1 99 ? -10.079 14.786 12.912 1.00 95.94 99 HIS A N 1
ATOM 716 C CA . HIS A 1 99 ? -8.636 14.682 12.688 1.00 95.94 99 HIS A CA 1
ATOM 717 C C . HIS A 1 99 ? -8.257 15.228 11.297 1.00 95.94 99 HIS A C 1
ATOM 719 O O . HIS A 1 99 ? -7.970 14.461 10.372 1.00 95.94 99 HIS A O 1
ATOM 725 N N . PRO A 1 100 ? -8.295 16.558 11.099 1.00 93.38 100 PRO A N 1
ATOM 726 C CA . PRO A 1 100 ? -8.159 17.170 9.774 1.00 93.38 100 PRO A CA 1
ATOM 727 C C . PRO A 1 100 ? -6.764 17.005 9.148 1.00 93.38 100 PRO A C 1
ATOM 729 O O . PRO A 1 100 ? -6.598 17.250 7.956 1.00 93.38 100 PRO A O 1
ATOM 732 N N . ASP A 1 101 ? -5.769 16.609 9.938 1.00 93.88 101 ASP A N 1
ATOM 733 C CA . ASP A 1 101 ? -4.396 16.315 9.528 1.00 93.88 101 ASP A CA 1
ATOM 734 C C . ASP A 1 101 ? -4.179 14.849 9.112 1.00 93.88 101 ASP A C 1
ATOM 736 O O . ASP A 1 101 ? -3.095 14.490 8.644 1.00 93.88 101 ASP A O 1
ATOM 740 N N . TRP A 1 102 ? -5.190 13.988 9.267 1.00 96.19 102 TRP A N 1
ATOM 741 C CA . TRP A 1 102 ? -5.096 12.592 8.856 1.00 96.19 102 TRP A CA 1
ATOM 742 C C . TRP A 1 102 ? -5.172 12.420 7.342 1.00 96.19 102 TRP A C 1
ATOM 744 O O . TRP A 1 102 ? -5.884 13.126 6.629 1.00 96.19 102 TRP A O 1
ATOM 754 N N . LEU A 1 103 ? -4.452 11.411 6.858 1.00 95.12 103 LEU A N 1
ATOM 755 C CA . LEU A 1 103 ? -4.400 11.020 5.457 1.00 95.12 103 LEU A CA 1
ATOM 756 C C . LEU A 1 103 ? -5.117 9.685 5.255 1.00 95.12 103 LEU A C 1
ATOM 758 O O . LEU A 1 103 ? -5.060 8.805 6.113 1.00 95.12 103 LEU A O 1
ATOM 762 N N . GLY A 1 104 ? -5.757 9.524 4.096 1.00 95.44 104 GLY A N 1
ATOM 763 C CA . GLY A 1 104 ? -6.260 8.229 3.641 1.00 95.44 104 GLY A CA 1
ATOM 764 C C . GLY A 1 104 ? -5.126 7.363 3.089 1.00 95.44 104 GLY A C 1
ATOM 765 O O . GLY A 1 104 ? -4.334 7.847 2.270 1.00 95.44 104 GLY A O 1
ATOM 766 N N . PHE A 1 105 ? -5.069 6.099 3.510 1.00 96.25 105 PHE A N 1
ATOM 767 C CA . PHE A 1 105 ? -3.975 5.161 3.225 1.00 96.25 105 PHE A CA 1
ATOM 768 C C . PHE A 1 105 ? -4.389 3.922 2.441 1.00 96.25 105 PHE A C 1
ATOM 770 O O . PHE A 1 105 ? -3.589 3.404 1.662 1.00 96.25 105 PHE A O 1
ATOM 777 N N . ALA A 1 106 ? -5.617 3.440 2.607 1.00 96.69 106 ALA A N 1
ATOM 778 C CA . ALA A 1 106 ? -6.121 2.296 1.857 1.00 96.69 106 ALA A CA 1
ATOM 779 C C . ALA A 1 106 ? -7.629 2.405 1.680 1.00 96.69 106 ALA A C 1
ATOM 781 O O . ALA A 1 106 ? -8.319 2.766 2.626 1.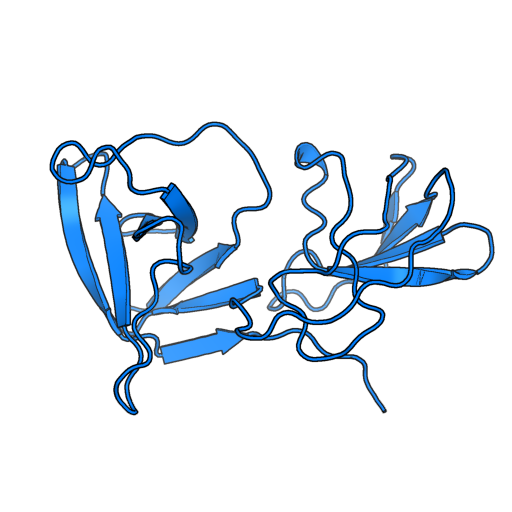00 96.69 106 ALA A O 1
ATOM 782 N N . SER A 1 107 ? -8.133 2.082 0.491 1.00 95.44 107 SER A N 1
ATOM 783 C CA . SER A 1 107 ? -9.576 2.070 0.246 1.00 95.44 107 SER A CA 1
ATOM 784 C C . SER A 1 107 ? -10.146 0.698 0.524 1.00 95.44 107 SER A C 1
ATOM 786 O O . SER A 1 107 ? -9.530 -0.284 0.107 1.00 95.44 107 SER A O 1
ATOM 788 N N . CYS A 1 108 ? -11.288 0.628 1.202 1.00 95.88 108 CYS A N 1
ATOM 789 C CA . CYS A 1 108 ? -11.974 -0.624 1.495 1.00 95.88 108 CYS A CA 1
ATOM 790 C C . CYS A 1 108 ? -13.335 -0.713 0.796 1.00 95.88 108 CYS A C 1
ATOM 792 O O . CYS A 1 108 ? -13.895 0.266 0.310 1.00 95.88 108 CYS A O 1
ATOM 794 N N . THR A 1 109 ? -13.872 -1.927 0.702 1.00 93.69 109 THR A N 1
ATOM 795 C CA . THR A 1 109 ? -15.069 -2.199 -0.104 1.00 93.69 109 THR A CA 1
ATOM 796 C C . THR A 1 109 ? -16.393 -1.975 0.622 1.00 93.69 109 THR A C 1
ATOM 798 O O . THR A 1 109 ? -17.425 -1.918 -0.052 1.00 93.69 109 THR A O 1
ATOM 801 N N . LYS A 1 110 ? -16.406 -1.876 1.959 1.00 89.44 110 LYS A N 1
ATOM 802 C CA . LYS A 1 110 ? -17.651 -1.826 2.740 1.00 89.44 110 LYS A CA 1
ATOM 803 C C . LYS A 1 110 ? -17.724 -0.649 3.704 1.00 89.44 110 LYS A C 1
ATOM 805 O O . LYS A 1 110 ? -18.549 0.243 3.500 1.00 89.44 110 LYS A O 1
ATOM 810 N N . ASP A 1 111 ? -16.918 -0.679 4.760 1.00 83.69 111 ASP A N 1
ATOM 811 C CA . ASP A 1 111 ? -17.280 -0.033 6.029 1.00 83.69 111 ASP A CA 1
ATOM 812 C C . ASP A 1 111 ? -16.550 1.290 6.286 1.00 83.69 111 ASP A C 1
ATOM 814 O O . ASP A 1 111 ? -16.797 1.957 7.290 1.00 83.69 111 ASP A O 1
ATOM 818 N N . GLY A 1 112 ? -15.732 1.725 5.332 1.00 93.31 112 GLY A N 1
ATOM 819 C CA . GLY A 1 112 ? -14.955 2.957 5.379 1.00 93.31 112 GLY A CA 1
ATOM 820 C C . GLY A 1 112 ? -13.538 2.706 4.893 1.00 93.31 112 GLY A C 1
ATOM 821 O O . GLY A 1 112 ? -13.113 1.562 4.776 1.00 93.31 112 GLY A O 1
ATOM 822 N N . ASP A 1 113 ? -12.804 3.769 4.613 1.00 97.19 113 ASP A N 1
ATOM 823 C CA . ASP A 1 113 ? -11.422 3.645 4.168 1.00 97.19 113 ASP A CA 1
ATOM 824 C C . ASP A 1 113 ? -10.458 3.816 5.349 1.00 97.19 113 ASP A C 1
ATOM 826 O O . ASP A 1 113 ? -10.818 4.367 6.389 1.00 97.19 113 ASP A O 1
ATOM 830 N N . VAL A 1 114 ? -9.224 3.336 5.213 1.00 97.50 114 VAL A N 1
ATOM 831 C CA . VAL A 1 114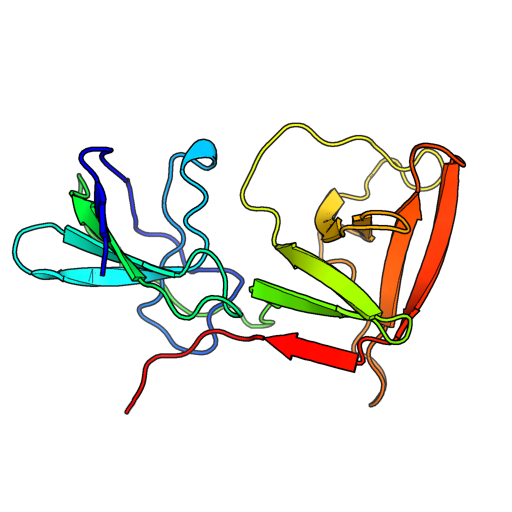 ? -8.203 3.432 6.262 1.00 97.50 114 VAL A CA 1
ATOM 832 C C . VAL A 1 114 ? -7.634 4.846 6.302 1.00 97.50 114 VAL A C 1
ATOM 834 O O . VAL A 1 114 ? -7.102 5.324 5.297 1.00 97.50 114 VAL A O 1
ATOM 837 N N . PHE A 1 115 ? -7.681 5.478 7.474 1.00 97.56 115 PHE A N 1
ATOM 838 C CA . PHE A 1 115 ? -7.105 6.797 7.739 1.00 97.56 115 PHE A CA 1
ATOM 839 C C . PHE A 1 115 ? -6.163 6.767 8.944 1.00 97.56 115 PHE A C 1
ATOM 841 O O . PHE A 1 115 ? -6.273 5.919 9.827 1.00 97.56 115 PHE A O 1
ATOM 848 N N . GLY A 1 116 ? -5.239 7.722 9.002 1.00 96.62 116 GLY A N 1
ATOM 849 C CA . GLY A 1 116 ? -4.378 7.906 10.165 1.00 96.62 116 GLY A CA 1
ATOM 850 C C . GLY A 1 116 ? -3.428 9.096 10.037 1.00 96.62 116 GLY A C 1
ATOM 851 O O . GLY A 1 116 ? -3.476 9.824 9.042 1.00 96.62 116 GLY A O 1
ATOM 852 N N . PRO A 1 117 ? -2.530 9.293 11.015 1.00 94.94 117 PRO A N 1
ATOM 853 C CA . PRO A 1 117 ? -1.529 10.351 10.958 1.00 94.94 117 PRO A CA 1
ATOM 854 C C . PRO A 1 117 ? -0.519 10.111 9.828 1.00 94.94 117 PRO A C 1
ATOM 856 O O . PRO A 1 117 ? -0.166 8.971 9.525 1.00 94.94 117 PRO A O 1
ATOM 859 N N . ALA A 1 118 ? 0.016 11.196 9.260 1.00 90.50 118 ALA A N 1
ATOM 860 C CA . ALA A 1 118 ? 0.977 11.157 8.150 1.00 90.50 118 ALA A CA 1
ATOM 861 C C . ALA A 1 118 ? 2.297 10.415 8.457 1.00 90.50 118 ALA A C 1
ATOM 863 O O . ALA A 1 118 ? 3.051 10.096 7.542 1.00 90.50 118 ALA A O 1
ATOM 864 N N . SER A 1 119 ? 2.590 10.146 9.731 1.00 89.88 119 SER A N 1
ATOM 865 C CA . SER A 1 119 ? 3.770 9.396 10.176 1.00 89.88 119 SER A CA 1
ATOM 866 C C . SER A 1 119 ? 3.645 7.874 10.027 1.00 89.88 119 SER A C 1
ATOM 868 O O . SER A 1 119 ? 4.619 7.168 10.285 1.00 89.88 119 SER A O 1
ATOM 870 N N . GLY A 1 120 ? 2.472 7.359 9.652 1.00 91.44 120 GLY A N 1
ATOM 871 C CA . GLY A 1 120 ? 2.215 5.927 9.515 1.00 91.44 120 GLY A CA 1
ATOM 872 C C . GLY A 1 120 ? 1.381 5.602 8.283 1.00 91.44 120 GLY A C 1
ATOM 873 O O . GLY A 1 120 ? 1.478 6.276 7.265 1.00 91.44 120 GLY A O 1
ATOM 874 N N . ASP A 1 121 ? 0.569 4.551 8.387 1.00 94.19 121 ASP A N 1
ATOM 875 C CA . ASP A 1 121 ? -0.311 4.074 7.315 1.00 94.19 121 ASP A CA 1
ATOM 876 C C . ASP A 1 121 ? -1.724 3.709 7.802 1.00 94.19 121 ASP A C 1
ATOM 878 O O . ASP A 1 121 ? -2.430 2.908 7.188 1.00 94.19 121 ASP A O 1
ATOM 882 N N . GLY A 1 122 ? -2.132 4.285 8.937 1.00 94.75 122 GLY A N 1
ATOM 883 C CA . GLY A 1 122 ? -3.429 4.023 9.566 1.00 94.75 122 GLY A CA 1
ATOM 884 C C . GLY A 1 122 ? -3.561 2.635 10.202 1.00 94.75 122 GLY A C 1
ATOM 885 O O . GLY A 1 122 ? -4.665 2.256 10.592 1.00 94.75 122 GLY A O 1
ATOM 886 N N . ILE A 1 123 ? -2.456 1.886 10.326 1.00 97.00 123 ILE A N 1
ATOM 887 C CA . ILE A 1 123 ? -2.414 0.567 10.965 1.00 97.00 123 ILE A CA 1
ATOM 888 C C . ILE A 1 123 ? -1.556 0.622 12.237 1.00 97.00 123 ILE A C 1
ATOM 890 O O . ILE A 1 123 ? -0.348 0.876 12.186 1.00 97.00 123 ILE A O 1
ATOM 894 N N . ASP A 1 124 ? -2.162 0.306 13.379 1.00 96.62 124 ASP A N 1
ATOM 895 C CA . ASP A 1 124 ? -1.462 0.107 14.646 1.00 96.62 124 ASP A CA 1
ATOM 896 C C . ASP A 1 124 ? -0.897 -1.322 14.721 1.00 96.62 124 ASP A C 1
ATOM 898 O O . ASP A 1 124 ? -1.611 -2.318 14.577 1.00 96.62 124 ASP A O 1
ATOM 902 N N . ARG A 1 125 ? 0.420 -1.412 14.939 1.00 94.94 125 ARG A N 1
ATOM 903 C CA . ARG A 1 125 ? 1.199 -2.658 15.039 1.00 94.94 125 ARG A CA 1
ATOM 904 C C . ARG A 1 125 ? 1.877 -2.826 16.402 1.00 94.94 125 ARG A C 1
ATOM 906 O O . ARG A 1 125 ? 2.769 -3.658 16.542 1.00 94.94 125 ARG A O 1
ATOM 913 N N . SER A 1 126 ? 1.489 -2.029 17.397 1.00 93.69 126 SER A N 1
ATOM 914 C CA . SER A 1 126 ? 2.071 -2.045 18.747 1.00 93.69 126 SER A CA 1
ATOM 915 C C . SER A 1 126 ? 1.820 -3.357 19.498 1.00 93.69 126 SER A C 1
ATOM 917 O O . SER A 1 126 ? 2.562 -3.705 20.417 1.00 93.69 126 SER A O 1
ATOM 919 N N . THR A 1 127 ? 0.807 -4.123 19.083 1.00 92.25 127 THR A N 1
ATOM 920 C CA . THR A 1 127 ? 0.493 -5.449 19.624 1.00 92.25 127 THR A CA 1
ATOM 921 C C . THR A 1 127 ? 0.582 -6.536 18.549 1.00 92.25 127 THR A C 1
ATOM 923 O O . THR A 1 127 ? 0.690 -6.264 17.354 1.00 92.25 127 THR A O 1
ATOM 926 N N . LYS A 1 128 ? 0.498 -7.808 18.967 1.00 89.25 128 LYS A N 1
ATOM 927 C CA . LYS A 1 128 ? 0.473 -8.951 18.036 1.00 89.25 128 LYS A CA 1
ATOM 928 C C . LYS A 1 128 ? -0.747 -8.956 17.110 1.00 89.25 128 LYS A C 1
ATOM 930 O O . LYS A 1 128 ? -0.691 -9.592 16.063 1.00 89.25 128 LYS A O 1
ATOM 935 N N . SER A 1 129 ? -1.843 -8.309 17.503 1.00 93.75 129 SER A N 1
ATOM 936 C CA . SER A 1 129 ? -3.046 -8.198 16.683 1.00 93.75 129 SER A CA 1
ATOM 937 C C . SER A 1 129 ? -3.117 -6.788 16.118 1.00 93.75 129 SER A C 1
ATOM 939 O O . SER A 1 129 ? -3.446 -5.848 16.838 1.00 93.75 129 SER A O 1
ATOM 941 N N . TRP A 1 130 ? -2.757 -6.641 14.843 1.00 97.06 130 TRP A N 1
ATOM 942 C CA . TRP A 1 130 ? -2.796 -5.343 14.177 1.00 97.06 130 TRP A CA 1
ATOM 943 C C . TRP A 1 130 ? -4.235 -4.856 14.040 1.00 97.06 130 TRP A C 1
ATOM 945 O O . TRP A 1 130 ? -5.158 -5.651 13.820 1.00 97.06 130 TRP A O 1
ATOM 955 N N . THR A 1 131 ? -4.415 -3.546 14.110 1.00 97.94 131 THR A N 1
ATOM 956 C CA . THR A 1 131 ? -5.703 -2.893 13.887 1.00 97.94 131 THR A CA 1
ATOM 957 C C . THR A 1 131 ? -5.555 -1.767 12.878 1.00 97.94 131 THR A C 1
ATOM 959 O O . THR A 1 131 ? -4.499 -1.153 12.774 1.00 97.94 131 THR A O 1
ATOM 962 N N . ALA A 1 132 ? -6.608 -1.510 12.111 1.00 97.81 132 ALA A N 1
ATOM 963 C CA . ALA A 1 132 ? -6.702 -0.386 11.194 1.00 97.81 132 ALA A CA 1
ATOM 964 C C . ALA A 1 132 ? -7.786 0.580 11.677 1.00 97.81 132 ALA A C 1
ATOM 966 O O . ALA A 1 132 ? -8.862 0.146 12.105 1.00 97.81 132 ALA A O 1
ATOM 967 N N . THR A 1 133 ? -7.507 1.877 11.587 1.00 97.75 133 THR A N 1
ATOM 968 C CA . THR A 1 133 ? -8.498 2.924 11.844 1.00 97.75 133 THR A CA 1
ATOM 969 C C . THR A 1 133 ? -9.236 3.233 10.551 1.00 97.75 133 THR A C 1
ATOM 971 O O . THR A 1 133 ? -8.628 3.650 9.567 1.00 97.75 133 THR A O 1
ATOM 974 N N . LEU A 1 134 ? -10.549 3.020 10.549 1.00 97.38 134 LEU A N 1
ATOM 975 C CA . LEU A 1 134 ? -11.415 3.278 9.407 1.00 97.38 134 LEU A CA 1
ATOM 976 C C . LEU A 1 134 ? -12.210 4.554 9.620 1.00 97.38 134 LEU A C 1
ATOM 978 O O . LEU A 1 134 ? -12.739 4.774 10.710 1.00 97.38 134 LEU A O 1
ATOM 982 N N . TYR A 1 135 ? -12.374 5.334 8.559 1.00 97.38 135 TYR A N 1
ATOM 983 C CA . TYR A 1 135 ? -13.331 6.426 8.507 1.00 97.38 135 TYR A CA 1
ATOM 984 C C . TYR A 1 135 ? -14.403 6.139 7.461 1.00 97.38 135 TYR A C 1
ATOM 986 O O . TYR A 1 135 ? -14.120 5.938 6.280 1.00 97.38 135 TYR A O 1
ATOM 994 N N . ASN A 1 136 ? -15.656 6.138 7.905 1.00 95.56 136 ASN A N 1
ATOM 995 C CA . ASN A 1 136 ? -16.805 6.038 7.025 1.00 95.56 136 ASN A CA 1
ATOM 996 C C . ASN A 1 136 ? -17.332 7.441 6.727 1.00 95.56 136 ASN A C 1
ATOM 998 O O . ASN A 1 136 ? -18.003 8.037 7.570 1.00 95.56 136 ASN A O 1
ATOM 1002 N N . GLU A 1 137 ? -17.065 7.956 5.527 1.00 91.50 137 GLU A N 1
ATOM 1003 C CA . GLU A 1 137 ? -17.490 9.306 5.135 1.00 91.50 137 GLU A CA 1
ATOM 1004 C C . GLU A 1 137 ? -19.019 9.475 5.140 1.00 91.50 137 GLU A C 1
ATOM 1006 O O . GLU A 1 137 ? -19.520 10.550 5.465 1.00 91.50 137 GLU A O 1
ATOM 1011 N N . ARG A 1 138 ? -19.788 8.416 4.838 1.00 91.56 138 ARG A N 1
ATOM 1012 C CA . ARG A 1 138 ? -21.260 8.492 4.772 1.00 91.56 138 ARG A CA 1
ATOM 1013 C C . ARG A 1 138 ? -21.886 8.650 6.147 1.00 91.56 138 ARG A C 1
ATOM 1015 O O . ARG A 1 138 ? -22.845 9.398 6.304 1.00 91.56 138 ARG A O 1
ATOM 1022 N N . THR A 1 139 ? -21.376 7.914 7.131 1.00 94.44 139 THR A N 1
ATOM 1023 C CA . THR A 1 139 ? -21.863 8.006 8.512 1.00 94.44 139 THR A CA 1
ATOM 1024 C C . THR A 1 139 ? -21.078 9.011 9.344 1.00 94.44 139 THR A C 1
ATOM 1026 O O . THR A 1 139 ? -21.455 9.249 10.487 1.00 94.44 139 THR A O 1
ATOM 1029 N N . GLN A 1 140 ? -19.983 9.546 8.798 1.00 94.00 140 GLN A N 1
ATOM 1030 C CA . GLN A 1 140 ? -18.997 10.392 9.468 1.00 94.00 140 GLN A CA 1
ATOM 1031 C C . GLN A 1 140 ? -18.484 9.786 10.780 1.00 94.00 140 GLN A C 1
ATOM 1033 O O . GLN A 1 140 ? -18.380 10.475 11.789 1.00 94.00 140 GLN A O 1
ATOM 1038 N N . LYS A 1 141 ? -18.190 8.480 10.783 1.00 94.88 141 LYS A N 1
ATOM 1039 C CA . LYS A 1 141 ? -17.762 7.760 11.992 1.00 94.88 141 LYS A CA 1
ATOM 1040 C C . LYS A 1 141 ? -16.407 7.113 11.807 1.00 94.88 141 LYS A C 1
ATOM 1042 O O . LYS A 1 141 ? -16.144 6.506 10.770 1.00 94.88 141 LYS A O 1
ATOM 1047 N N . LEU A 1 142 ? -15.603 7.196 12.860 1.00 96.19 142 LEU A N 1
ATOM 1048 C CA . LEU A 1 142 ? -14.417 6.376 13.022 1.00 96.19 142 LEU A CA 1
ATOM 1049 C C . LEU A 1 142 ? -14.776 5.015 13.610 1.00 96.19 142 LEU A C 1
ATOM 1051 O O . LEU A 1 142 ? -15.682 4.884 14.435 1.00 96.19 142 LEU A O 1
ATOM 1055 N N . SER A 1 143 ? -14.040 3.999 13.188 1.00 96.06 143 SER A N 1
ATOM 1056 C CA . SER A 1 143 ? -14.069 2.676 13.796 1.00 96.06 143 SER A CA 1
ATOM 1057 C C . SER A 1 143 ? -12.686 2.040 13.745 1.00 96.06 143 SER A C 1
ATOM 1059 O O . SER A 1 143 ? -11.803 2.488 13.015 1.00 96.06 143 SER A O 1
ATOM 1061 N N . THR A 1 144 ? -12.490 0.995 14.539 1.00 96.75 144 THR A N 1
ATOM 1062 C CA . THR A 1 144 ? -11.256 0.212 14.549 1.00 96.75 144 THR A CA 1
ATOM 1063 C C . THR A 1 144 ? -11.595 -1.212 14.158 1.00 96.75 144 THR A C 1
ATOM 1065 O O . THR A 1 144 ? -12.505 -1.806 14.734 1.00 96.75 144 THR A O 1
ATOM 1068 N N . GLN A 1 145 ? -10.849 -1.766 13.207 1.00 97.62 145 GLN A N 1
ATOM 1069 C CA . GLN A 1 145 ? -11.013 -3.149 12.775 1.00 97.62 145 GLN A CA 1
ATOM 1070 C C . GLN A 1 145 ? -9.706 -3.917 12.873 1.00 97.62 145 GLN A C 1
ATOM 1072 O O . GLN A 1 145 ? -8.635 -3.398 12.564 1.00 97.62 145 GLN A O 1
ATOM 1077 N N . HIS A 1 146 ? -9.790 -5.180 13.283 1.00 97.88 146 HIS A N 1
ATOM 1078 C CA . HIS A 1 146 ? -8.628 -6.060 13.291 1.00 97.88 146 HIS A CA 1
ATOM 1079 C C . HIS A 1 146 ? -8.213 -6.422 11.869 1.00 97.88 146 HIS A C 1
ATOM 1081 O O . HIS A 1 146 ? -9.044 -6.746 11.017 1.00 97.88 146 HIS A O 1
ATOM 1087 N N . VAL A 1 147 ? -6.905 -6.445 11.637 1.00 97.88 147 VAL A N 1
ATOM 1088 C CA . VAL A 1 147 ? -6.324 -6.933 10.390 1.00 97.88 147 VAL A CA 1
ATOM 1089 C C . VAL A 1 147 ? -6.226 -8.452 10.460 1.00 97.88 147 VAL A C 1
ATOM 1091 O O . VAL A 1 147 ? -5.450 -9.000 11.240 1.00 97.88 147 VAL A O 1
ATOM 1094 N N . ALA A 1 148 ? -7.005 -9.146 9.633 1.00 97.44 148 ALA A N 1
ATOM 1095 C CA . ALA A 1 148 ? -6.977 -10.604 9.563 1.00 97.44 148 ALA A CA 1
ATOM 1096 C C . ALA A 1 148 ? -5.888 -11.117 8.611 1.00 97.44 148 ALA A C 1
ATOM 1098 O O . ALA A 1 148 ? -5.284 -12.158 8.859 1.00 97.44 148 ALA A O 1
ATOM 1099 N N . VAL A 1 149 ? -5.654 -10.413 7.498 1.00 97.06 149 VAL A N 1
ATOM 1100 C CA . VAL A 1 149 ? -4.613 -10.747 6.514 1.00 97.06 149 VAL A CA 1
ATOM 1101 C C . VAL A 1 149 ? -3.999 -9.463 5.968 1.00 97.06 149 VAL A C 1
ATOM 1103 O O . VAL A 1 149 ? -4.731 -8.567 5.556 1.00 97.06 149 VAL A O 1
ATOM 1106 N N . ALA A 1 150 ? -2.671 -9.410 5.894 1.00 96.62 150 ALA A N 1
ATOM 1107 C CA . ALA A 1 150 ? -1.922 -8.363 5.208 1.00 96.62 150 ALA A CA 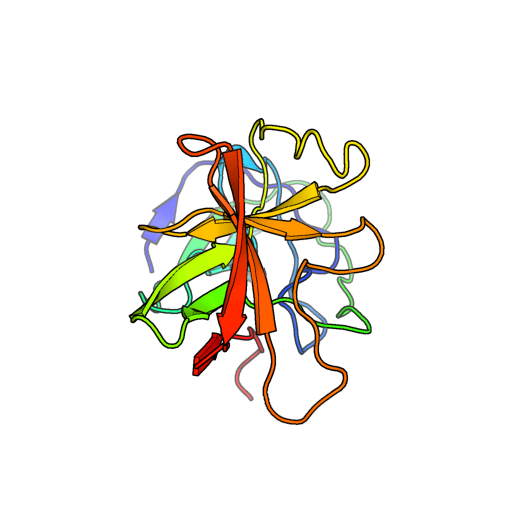1
ATOM 1108 C C . ALA A 1 150 ? -1.074 -8.984 4.091 1.00 96.62 150 ALA A C 1
ATOM 1110 O O . ALA A 1 150 ? -0.353 -9.955 4.321 1.00 96.62 150 ALA A O 1
ATOM 1111 N N . TYR A 1 151 ? -1.161 -8.429 2.883 1.00 96.94 151 TYR A N 1
ATOM 1112 C CA . TYR A 1 151 ? -0.362 -8.854 1.738 1.00 96.94 151 TYR A CA 1
ATOM 1113 C C . TYR A 1 151 ? 0.783 -7.866 1.522 1.00 96.94 151 TYR A C 1
ATOM 1115 O O . TYR A 1 151 ? 0.553 -6.720 1.136 1.00 96.94 151 TYR A O 1
ATOM 1123 N N . LEU A 1 152 ? 2.007 -8.324 1.772 1.00 94.81 152 LEU A N 1
ATOM 1124 C CA . LEU A 1 152 ? 3.242 -7.578 1.530 1.00 94.81 152 LEU A CA 1
ATOM 1125 C C . LEU A 1 152 ? 3.895 -8.064 0.231 1.00 94.81 152 LEU A C 1
ATOM 1127 O O . LEU A 1 152 ? 3.643 -9.193 -0.199 1.00 94.81 152 LEU A O 1
ATOM 1131 N N . VAL A 1 153 ? 4.717 -7.225 -0.401 1.00 96.38 153 VAL A N 1
ATOM 1132 C CA . VAL A 1 153 ? 5.281 -7.517 -1.725 1.00 96.38 153 VAL A CA 1
ATOM 1133 C C . VAL A 1 153 ? 6.795 -7.652 -1.644 1.00 96.38 153 VAL A C 1
ATOM 1135 O O . VAL A 1 153 ? 7.490 -6.705 -1.284 1.00 96.38 153 VAL A O 1
ATOM 1138 N N . GLY A 1 154 ? 7.292 -8.832 -2.004 1.00 95.50 154 GLY A N 1
ATOM 1139 C CA . GLY A 1 154 ? 8.716 -9.144 -2.098 1.00 95.50 154 GLY A CA 1
ATOM 1140 C C . GLY A 1 154 ? 9.081 -9.714 -3.463 1.00 95.50 154 GLY A C 1
ATOM 1141 O O . GLY A 1 154 ? 8.208 -9.999 -4.291 1.00 95.50 154 GLY A O 1
ATOM 1142 N N . THR A 1 155 ? 10.376 -9.890 -3.685 1.00 94.31 155 THR A N 1
ATOM 1143 C CA . THR A 1 155 ? 10.920 -10.546 -4.875 1.00 94.31 155 THR A CA 1
ATOM 1144 C C . THR A 1 155 ? 11.108 -12.030 -4.577 1.00 94.31 155 THR A C 1
ATOM 1146 O O . THR A 1 155 ? 11.604 -12.403 -3.516 1.00 94.31 155 THR A O 1
ATOM 1149 N N . ALA A 1 156 ? 10.677 -12.898 -5.494 1.00 84.56 156 ALA A N 1
ATOM 1150 C CA . ALA A 1 156 ? 10.916 -14.331 -5.346 1.00 84.56 156 ALA A CA 1
ATOM 1151 C C . ALA A 1 156 ? 12.431 -14.632 -5.418 1.00 84.56 156 ALA A C 1
ATOM 1153 O O . ALA A 1 156 ? 13.117 -13.977 -6.207 1.00 84.56 156 ALA A O 1
ATOM 1154 N N . PRO A 1 157 ? 12.938 -15.583 -4.613 1.00 70.44 157 PRO A N 1
ATOM 1155 C CA . PRO A 1 157 ? 14.340 -15.998 -4.645 1.00 70.44 157 PRO A CA 1
ATOM 1156 C C . PRO A 1 157 ? 14.724 -16.712 -5.947 1.00 70.44 157 PRO A C 1
ATOM 1158 O O . PRO A 1 157 ? 13.832 -17.317 -6.590 1.00 70.44 157 PRO A O 1
#

Organism: NCBI:txid1794944

Secondary structure (DSSP, 8-state):
-EE----EEEEEEPTTBSSTT-EEEE-GGG-EEEEEE-STTEEEEES-TTTT-EEEEEEES----PPPPSSPPPSEEEETT--EEEE--S-----BTTBTT-EEEEEESSS-EEEE-TTS-SEE-SSSS-EEEEEETTTTEEEEEEEEEEE-B----

pLDDT: mean 92.98, std 5.56, range [66.62, 97.94]

Foldseek 3Di:
DAEDADEKAWAEAALQEPFKQWTAIDPLVVQFRTWHDDPPQWIWGDNAPVVPDTYIYHYDDDHHGYGYDPHHAFQWFAWPVGKIKGFRSDDDDDALPVHRQKDFTIDIDPDATFIDHPVDRQWDPVDPWIKGWGADPVVSDIDITTTPDGHGDYDDD

Radius of gyration: 15.98 Å; chains: 1; bounding box: 40×33×44 Å

Sequence (157 aa):
MKTESTQAMCGDGSPVAVDDGIAICSPSAAYLPACWKSTDSTALCLRNATDKVLVRLPYTGAWGNPTKPSVTSPLNMRLADGDRCQIRVGGAWGTVPEHPDWLGFASCTKDGDVFGPASGDGIDRSTKSWTATLYNERTQKLSTQHVAVAYLVGTAP